Protein AF-A0A6L5HL40-F1 (afdb_monomer_lite)

Secondary structure (DSSP, 8-state):
-------HHHHHHHHHHHHHHHTT-HHHHHHHHHHHHHHHHHGGG-TTS--

Foldseek 3Di:
DDADDDDPVNVVVLVVVLVVVCVPPNPVSVVVNVVVVVVRVCCVVPVPPDD

Sequence (51 aa):
MQAVRWTDEATTDLVEIIDYIEQRNPLAAEALHAVILRTVEGLPSAPYLFR

Structure (mmCIF, N/CA/C/O backbone):
data_AF-A0A6L5HL40-F1
#
_entry.id   AF-A0A6L5HL40-F1
#
loop_
_atom_site.group_PDB
_atom_site.id
_atom_site.type_symbol
_atom_site.label_atom_id
_atom_site.label_alt_id
_atom_site.label_comp_id
_atom_site.label_asym_id
_atom_site.label_entity_id
_atom_site.label_seq_id
_atom_site.pdbx_PDB_ins_code
_atom_site.Cartn_x
_atom_site.Cartn_y
_atom_site.Cartn_z
_atom_site.occupancy
_atom_site.B_iso_or_equiv
_atom_site.auth_seq_id
_atom_site.auth_comp_id
_atom_site.auth_asym_id
_atom_site.auth_atom_id
_atom_site.pdbx_PDB_model_num
ATOM 1 N N . MET A 1 1 ? 15.095 -8.792 -14.190 1.00 63.56 1 MET A N 1
ATOM 2 C CA . MET A 1 1 ? 13.970 -8.544 -13.264 1.00 63.56 1 MET A CA 1
ATOM 3 C C . MET A 1 1 ? 13.801 -7.045 -13.140 1.00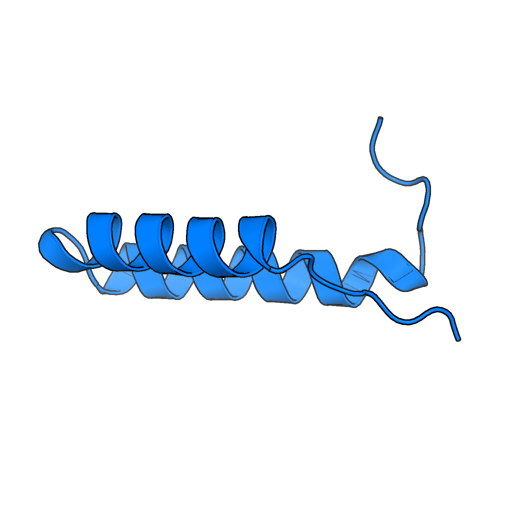 63.56 1 MET A C 1
ATOM 5 O O . MET A 1 1 ? 14.758 -6.390 -12.750 1.00 63.56 1 MET A O 1
ATOM 9 N N . GLN A 1 2 ? 12.651 -6.501 -13.534 1.00 78.75 2 GLN A N 1
ATOM 10 C CA . GLN A 1 2 ? 12.301 -5.124 -13.180 1.00 78.75 2 GLN A CA 1
ATOM 11 C C . GLN A 1 2 ? 11.843 -5.103 -11.719 1.00 78.75 2 GLN A C 1
ATOM 13 O O . GLN A 1 2 ? 11.209 -6.049 -11.262 1.00 78.75 2 GLN A O 1
ATOM 18 N N . ALA A 1 3 ? 12.204 -4.054 -10.987 1.00 85.75 3 ALA A N 1
ATOM 19 C CA . ALA A 1 3 ? 11.753 -3.840 -9.619 1.00 85.75 3 ALA A CA 1
ATOM 20 C C . ALA A 1 3 ? 10.731 -2.704 -9.620 1.00 85.75 3 ALA A C 1
ATOM 22 O O . ALA A 1 3 ? 10.960 -1.682 -10.271 1.00 85.75 3 ALA A O 1
ATOM 23 N N . VAL A 1 4 ? 9.627 -2.871 -8.891 1.00 92.31 4 VAL A N 1
ATOM 24 C CA . VAL A 1 4 ? 8.709 -1.758 -8.647 1.00 92.31 4 VAL A CA 1
ATOM 25 C C . VAL A 1 4 ? 9.361 -0.807 -7.652 1.00 92.31 4 VAL A C 1
ATOM 27 O O . VAL A 1 4 ? 9.948 -1.237 -6.659 1.00 92.31 4 VAL A O 1
ATOM 30 N N . ARG A 1 5 ? 9.269 0.492 -7.930 1.00 94.38 5 ARG A N 1
ATOM 31 C CA . ARG A 1 5 ? 9.628 1.545 -6.986 1.00 94.38 5 ARG A CA 1
ATOM 32 C C . ARG A 1 5 ? 8.412 2.408 -6.730 1.00 94.38 5 ARG A C 1
ATOM 34 O O . ARG A 1 5 ? 7.766 2.854 -7.674 1.00 94.38 5 ARG A O 1
ATOM 41 N N . TRP A 1 6 ? 8.149 2.634 -5.455 1.00 96.38 6 TRP A N 1
ATOM 42 C CA . TRP A 1 6 ? 7.175 3.606 -4.997 1.00 96.38 6 TRP A CA 1
ATOM 43 C C . TRP A 1 6 ? 7.831 4.981 -4.973 1.00 96.38 6 TRP A C 1
ATOM 45 O O . TRP A 1 6 ? 9.022 5.097 -4.675 1.00 96.38 6 TRP A O 1
ATOM 55 N N . THR A 1 7 ? 7.069 6.009 -5.322 1.00 98.12 7 THR A N 1
ATOM 56 C CA . THR A 1 7 ? 7.458 7.388 -5.029 1.00 98.12 7 THR A CA 1
ATOM 57 C C . THR A 1 7 ? 7.166 7.691 -3.560 1.00 98.12 7 THR A C 1
ATOM 59 O O . THR A 1 7 ? 6.380 6.989 -2.915 1.00 98.12 7 THR A O 1
ATOM 62 N N . ASP A 1 8 ? 7.782 8.746 -3.030 1.00 98.19 8 ASP A N 1
ATOM 63 C CA . ASP A 1 8 ? 7.507 9.205 -1.663 1.00 98.19 8 ASP A CA 1
ATOM 64 C C . ASP A 1 8 ? 6.027 9.598 -1.504 1.00 98.19 8 ASP A C 1
ATOM 66 O O . ASP A 1 8 ? 5.392 9.249 -0.511 1.00 98.19 8 ASP A O 1
ATOM 70 N N . GLU A 1 9 ? 5.459 10.239 -2.531 1.00 98.50 9 GLU A N 1
ATOM 71 C CA . GLU A 1 9 ? 4.035 10.588 -2.616 1.00 98.50 9 GLU A CA 1
ATOM 72 C C . GLU A 1 9 ? 3.152 9.336 -2.557 1.00 98.50 9 GLU A C 1
ATOM 74 O O . GLU A 1 9 ? 2.348 9.209 -1.646 1.00 98.50 9 GLU A O 1
ATOM 79 N N . ALA A 1 10 ? 3.392 8.334 -3.412 1.00 98.12 10 ALA A N 1
ATOM 80 C CA . ALA A 1 10 ? 2.591 7.108 -3.417 1.00 98.12 10 ALA A CA 1
ATOM 81 C C . ALA A 1 10 ? 2.707 6.304 -2.109 1.00 98.12 10 ALA A C 1
ATOM 83 O O . ALA A 1 10 ? 1.776 5.599 -1.721 1.00 98.12 10 ALA A O 1
ATOM 84 N N . THR A 1 11 ? 3.854 6.389 -1.430 1.00 97.81 11 THR A N 1
ATOM 85 C CA . THR A 1 11 ? 4.037 5.774 -0.109 1.00 97.81 11 THR A CA 1
ATOM 86 C C . THR A 1 11 ? 3.215 6.509 0.948 1.00 97.81 11 THR A C 1
ATOM 88 O O . THR A 1 11 ? 2.572 5.866 1.774 1.00 97.81 11 THR A O 1
ATOM 91 N N . THR A 1 12 ? 3.210 7.843 0.898 1.00 98.56 12 THR A N 1
ATOM 92 C CA . THR A 1 12 ? 2.418 8.697 1.795 1.00 98.56 12 THR A CA 1
ATOM 93 C C . THR A 1 12 ? 0.927 8.452 1.585 1.00 98.56 12 THR A C 1
ATOM 95 O O . THR A 1 12 ? 0.226 8.146 2.545 1.00 98.56 12 THR A O 1
ATOM 98 N N . ASP A 1 13 ? 0.472 8.454 0.332 1.00 98.56 13 ASP A N 1
ATOM 99 C CA . ASP A 1 13 ? -0.920 8.188 -0.035 1.00 98.56 13 ASP A CA 1
ATOM 100 C C . ASP A 1 13 ? -1.392 6.825 0.480 1.00 98.56 13 ASP A C 1
ATOM 102 O O . ASP A 1 13 ? -2.490 6.704 1.024 1.00 98.56 13 ASP A O 1
ATOM 106 N N . LEU A 1 14 ? -0.564 5.781 0.333 1.00 98.31 14 LEU A N 1
ATOM 107 C CA . LEU A 1 14 ? -0.906 4.447 0.819 1.00 98.31 14 LEU A CA 1
ATOM 108 C C . LEU A 1 14 ? -1.116 4.448 2.337 1.00 98.31 14 LEU A C 1
ATOM 110 O O . LEU A 1 14 ? -2.103 3.884 2.804 1.00 98.31 14 LEU A O 1
ATOM 114 N N . VAL A 1 15 ? -0.220 5.084 3.096 1.00 98.38 15 VAL A N 1
ATOM 115 C CA . VAL A 1 15 ? -0.352 5.192 4.556 1.00 98.38 15 VAL A CA 1
ATOM 116 C C . VAL A 1 15 ? -1.623 5.956 4.921 1.00 98.38 15 VAL A C 1
ATOM 118 O O . VAL A 1 15 ? -2.435 5.445 5.686 1.00 98.38 15 VAL A O 1
ATOM 121 N N . GLU A 1 16 ? -1.860 7.120 4.314 1.00 98.69 16 GLU A N 1
ATOM 122 C CA . GLU A 1 16 ? -3.033 7.948 4.615 1.00 98.69 16 GLU A CA 1
ATOM 123 C C . GLU A 1 16 ? -4.360 7.229 4.322 1.00 98.69 16 GLU A C 1
ATOM 125 O O . GLU A 1 16 ? -5.299 7.298 5.122 1.00 98.69 16 GLU A O 1
ATOM 130 N N . ILE A 1 17 ? -4.448 6.501 3.203 1.00 98.56 17 ILE A N 1
ATOM 131 C CA . ILE A 1 17 ? -5.641 5.724 2.837 1.00 98.56 17 ILE A CA 1
ATOM 132 C C . ILE A 1 17 ? -5.902 4.614 3.859 1.00 98.56 17 ILE A C 1
ATOM 134 O O . ILE A 1 17 ? -7.045 4.434 4.295 1.00 98.56 17 ILE A O 1
ATOM 138 N N . ILE A 1 18 ? -4.867 3.856 4.225 1.00 98.69 18 ILE A N 1
ATOM 139 C CA . ILE A 1 18 ? -4.996 2.735 5.160 1.00 98.69 18 ILE A CA 1
ATOM 140 C C . ILE A 1 18 ? -5.360 3.245 6.556 1.00 98.69 18 ILE A C 1
ATOM 142 O O . ILE A 1 18 ? -6.344 2.760 7.120 1.00 98.69 18 ILE A O 1
ATOM 146 N N . ASP A 1 19 ? -4.677 4.276 7.053 1.00 98.69 19 ASP A N 1
ATOM 147 C CA . ASP A 1 19 ? -4.947 4.892 8.357 1.00 98.69 19 ASP A CA 1
ATOM 148 C C . ASP A 1 19 ? -6.373 5.460 8.433 1.00 98.69 19 ASP A C 1
ATOM 150 O O . ASP A 1 19 ? -7.057 5.346 9.456 1.00 98.69 19 ASP A O 1
ATOM 154 N N . TYR A 1 20 ? -6.868 6.063 7.346 1.00 98.75 20 TYR A N 1
ATOM 155 C CA . TYR A 1 20 ? -8.236 6.577 7.292 1.00 98.75 20 TYR A CA 1
ATOM 156 C C . TYR A 1 20 ? -9.281 5.459 7.401 1.00 98.75 20 TYR A C 1
ATOM 158 O O . TYR A 1 20 ? -10.274 5.592 8.124 1.00 98.75 20 TYR A O 1
ATOM 166 N N . ILE A 1 21 ? -9.077 4.352 6.683 1.00 98.69 21 ILE A N 1
ATOM 167 C CA . ILE A 1 21 ? -10.006 3.215 6.705 1.00 98.69 21 ILE A CA 1
ATOM 168 C C . ILE A 1 21 ? -9.935 2.499 8.056 1.00 98.69 21 ILE A C 1
ATOM 170 O O . ILE A 1 21 ? -10.982 2.140 8.606 1.00 98.69 21 ILE A O 1
ATOM 174 N N . GLU A 1 22 ? -8.736 2.334 8.617 1.00 98.62 22 GLU A N 1
ATOM 175 C CA . GLU A 1 22 ? -8.502 1.636 9.883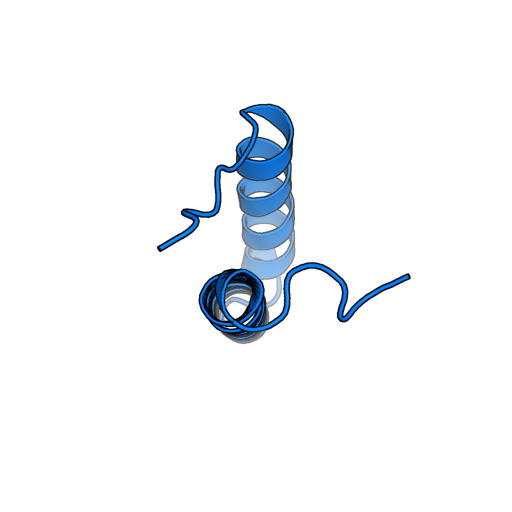 1.00 98.62 22 GLU A CA 1
ATOM 176 C C . GLU A 1 22 ? -9.299 2.257 11.037 1.00 98.62 22 GLU A C 1
ATOM 178 O O . GLU A 1 22 ? -9.907 1.525 11.821 1.00 98.62 22 GLU A O 1
ATOM 183 N N . GLN A 1 23 ? -9.416 3.590 11.075 1.00 98.62 23 GLN A N 1
ATOM 184 C CA . GLN A 1 23 ? -10.209 4.318 12.079 1.00 98.62 23 GLN A CA 1
ATOM 185 C C . GLN A 1 23 ? -11.667 3.849 12.185 1.00 98.62 23 GLN A C 1
ATOM 18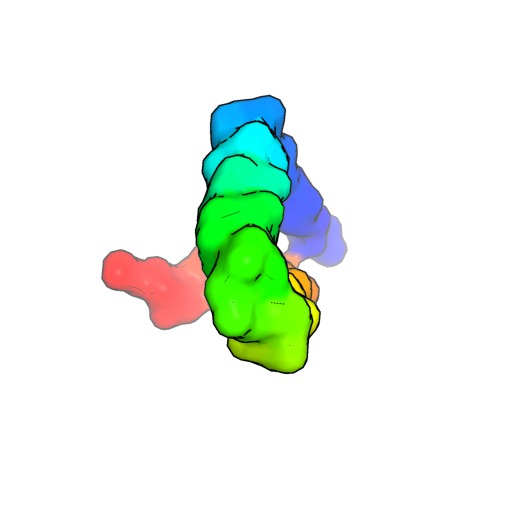7 O O . GLN A 1 23 ? -12.303 4.038 13.224 1.00 98.62 23 GLN A O 1
ATOM 192 N N . ARG A 1 24 ? -12.228 3.268 11.116 1.00 98.50 24 ARG A N 1
ATOM 193 C CA . ARG A 1 24 ? -13.603 2.746 11.106 1.00 98.50 24 ARG A CA 1
ATOM 194 C C . ARG A 1 24 ? -13.686 1.238 10.948 1.00 98.50 24 ARG A C 1
ATOM 196 O O . ARG A 1 24 ? -14.638 0.639 11.448 1.00 98.50 24 ARG A O 1
ATOM 203 N N . ASN A 1 25 ? -12.764 0.636 10.207 1.00 98.50 25 ASN A N 1
ATOM 204 C CA . ASN A 1 25 ? -12.784 -0.784 9.900 1.00 98.50 25 ASN A CA 1
ATOM 205 C C . ASN A 1 25 ? -11.358 -1.321 9.666 1.00 98.50 25 ASN A C 1
ATOM 207 O O . ASN A 1 25 ? -10.892 -1.351 8.523 1.00 98.50 25 ASN A O 1
ATOM 211 N N . PRO A 1 26 ? -10.692 -1.811 10.727 1.00 98.44 26 PRO A N 1
ATOM 212 C CA . PRO A 1 26 ? -9.339 -2.362 10.634 1.00 98.44 26 PRO A CA 1
ATOM 213 C C . PRO A 1 26 ? -9.225 -3.551 9.671 1.00 98.44 26 PRO A C 1
ATOM 215 O O . PRO A 1 26 ? -8.260 -3.654 8.923 1.00 98.44 26 PRO A O 1
ATOM 218 N N . LEU A 1 27 ? -10.247 -4.413 9.616 1.00 98.62 27 LEU A N 1
ATOM 219 C CA . LEU A 1 27 ? -10.251 -5.571 8.713 1.00 98.62 27 LEU A CA 1
ATOM 220 C C . LEU A 1 27 ? -10.300 -5.146 7.240 1.00 98.62 27 LEU A C 1
ATOM 222 O O . LEU A 1 27 ? -9.674 -5.774 6.389 1.00 98.62 27 LEU A O 1
ATOM 226 N N . ALA A 1 28 ? -11.037 -4.078 6.924 1.00 98.50 28 ALA A N 1
ATOM 227 C CA . ALA A 1 28 ? -11.071 -3.537 5.567 1.00 98.50 28 ALA A CA 1
ATOM 228 C C . ALA A 1 28 ? -9.741 -2.875 5.180 1.00 98.50 28 ALA A C 1
ATOM 230 O O . ALA A 1 28 ? -9.317 -3.012 4.033 1.00 98.50 28 ALA A O 1
ATOM 231 N N . ALA A 1 29 ? -9.083 -2.195 6.123 1.00 98.75 29 ALA A N 1
ATOM 232 C CA . ALA A 1 29 ? -7.772 -1.589 5.910 1.00 98.75 29 ALA A CA 1
ATOM 233 C C . ALA A 1 29 ? -6.714 -2.662 5.600 1.00 98.75 29 ALA A C 1
ATOM 235 O O . ALA A 1 29 ? -6.042 -2.594 4.571 1.00 98.75 29 ALA A O 1
ATOM 236 N N . GLU A 1 30 ? -6.650 -3.717 6.416 1.00 98.62 30 GLU A N 1
ATOM 237 C CA . GLU A 1 30 ? -5.755 -4.857 6.191 1.00 98.62 30 GLU A CA 1
ATOM 238 C C . GLU A 1 30 ? -6.015 -5.526 4.832 1.00 98.62 30 GLU A C 1
ATOM 240 O O . GLU A 1 30 ? -5.083 -5.761 4.055 1.00 98.62 30 GLU A O 1
ATOM 245 N N . ALA A 1 31 ? -7.286 -5.783 4.506 1.00 98.62 31 ALA A N 1
ATOM 246 C CA . ALA A 1 31 ? -7.662 -6.410 3.244 1.00 98.62 31 ALA A CA 1
ATOM 247 C C . ALA A 1 31 ? -7.252 -5.562 2.028 1.00 98.62 31 ALA A C 1
ATOM 249 O O . ALA A 1 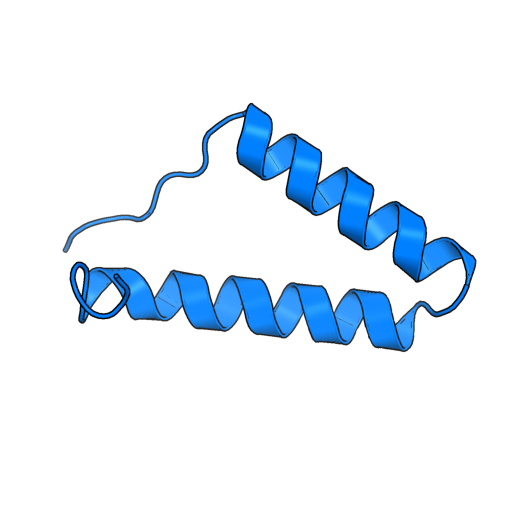31 ? -6.713 -6.100 1.057 1.00 98.62 31 ALA A O 1
ATOM 250 N N . LEU A 1 32 ? -7.474 -4.244 2.075 1.00 98.56 32 LEU A N 1
ATOM 251 C CA . LEU A 1 32 ? -7.082 -3.339 0.995 1.00 98.56 32 LEU A CA 1
ATOM 252 C C . LEU A 1 32 ? -5.560 -3.290 0.831 1.00 98.56 32 LEU A C 1
ATOM 254 O O . LEU A 1 32 ? -5.065 -3.417 -0.292 1.00 98.56 32 LEU A O 1
ATOM 258 N N . HIS A 1 33 ? -4.824 -3.159 1.935 1.00 98.38 33 HIS A N 1
ATOM 259 C CA . HIS A 1 33 ? -3.365 -3.134 1.917 1.00 98.38 33 HIS A CA 1
ATOM 260 C C . HIS A 1 33 ? -2.794 -4.405 1.268 1.00 98.38 33 HIS A C 1
ATOM 262 O O . HIS A 1 33 ? -1.978 -4.325 0.346 1.00 98.38 33 HIS A O 1
ATOM 268 N N . ALA A 1 34 ? -3.296 -5.580 1.662 1.00 98.31 34 ALA A N 1
ATOM 269 C CA . ALA A 1 34 ? -2.878 -6.858 1.089 1.00 98.31 34 ALA A CA 1
ATOM 270 C C . ALA A 1 34 ? -3.173 -6.963 -0.420 1.00 98.31 34 ALA A C 1
ATOM 272 O O . ALA A 1 34 ? -2.345 -7.465 -1.185 1.00 98.31 34 ALA A O 1
ATOM 273 N N . VAL A 1 35 ? -4.335 -6.474 -0.872 1.00 98.12 35 VAL A N 1
ATOM 274 C CA . VAL A 1 35 ? -4.700 -6.464 -2.299 1.00 98.12 35 VAL A CA 1
ATOM 275 C C . VAL A 1 35 ? -3.764 -5.566 -3.109 1.00 98.12 35 VAL A C 1
ATOM 277 O O . VAL A 1 35 ? -3.322 -5.969 -4.190 1.00 98.12 35 VAL A O 1
ATOM 280 N N . ILE A 1 36 ? -3.430 -4.380 -2.597 1.00 97.38 36 ILE A N 1
ATOM 281 C CA . ILE A 1 36 ? -2.514 -3.445 -3.263 1.00 97.38 36 ILE A CA 1
ATOM 282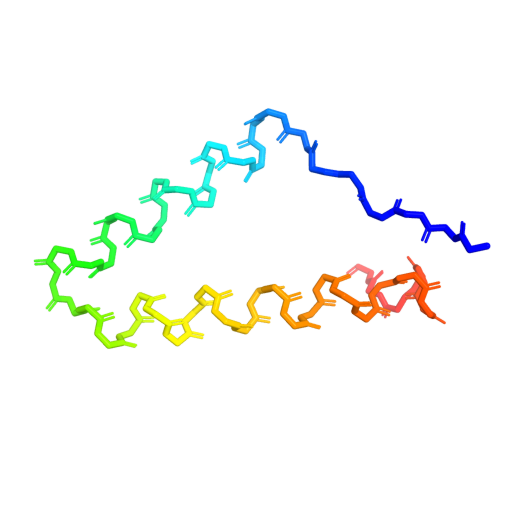 C C . ILE A 1 36 ? -1.122 -4.071 -3.398 1.00 97.38 36 ILE A C 1
ATOM 284 O O . ILE A 1 36 ? -0.594 -4.133 -4.511 1.00 97.38 36 ILE A O 1
ATOM 288 N N . LEU A 1 37 ? -0.557 -4.604 -2.308 1.00 95.94 37 LEU A N 1
ATOM 289 C CA . LEU A 1 37 ? 0.773 -5.225 -2.331 1.00 95.94 37 LEU A CA 1
ATOM 290 C C . LEU A 1 37 ? 0.839 -6.399 -3.310 1.00 95.94 37 LEU A C 1
ATOM 292 O O . LEU A 1 37 ? 1.723 -6.437 -4.165 1.00 95.94 37 LEU A O 1
ATOM 296 N N . ARG A 1 38 ? -0.147 -7.301 -3.266 1.00 94.62 38 ARG A N 1
ATOM 297 C CA . ARG A 1 38 ? -0.211 -8.447 -4.182 1.00 94.62 38 ARG A CA 1
ATOM 298 C C . ARG A 1 38 ? -0.313 -8.022 -5.647 1.00 94.62 38 ARG A C 1
ATOM 300 O O . ARG A 1 38 ? 0.249 -8.672 -6.527 1.00 94.62 38 ARG A O 1
ATOM 307 N N . THR A 1 39 ? -1.040 -6.943 -5.923 1.00 93.38 39 THR A N 1
ATOM 308 C CA . THR A 1 39 ? -1.154 -6.397 -7.281 1.00 93.38 39 THR A CA 1
ATOM 309 C C . THR A 1 39 ? 0.192 -5.848 -7.748 1.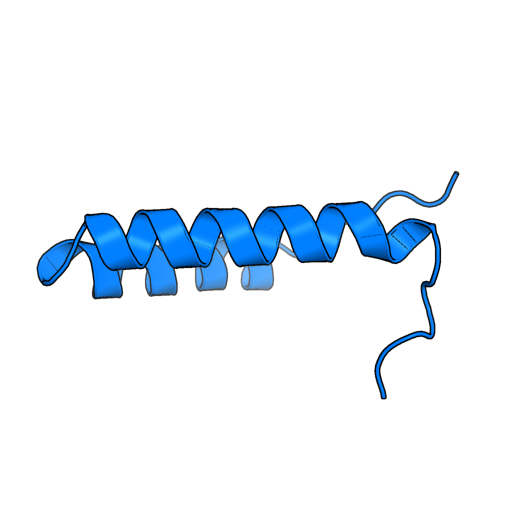00 93.38 39 THR A C 1
ATOM 311 O O . THR A 1 39 ? 0.629 -6.144 -8.861 1.00 93.38 39 THR A O 1
ATOM 314 N N . VAL A 1 40 ? 0.882 -5.108 -6.879 1.00 93.75 40 VAL A N 1
ATOM 315 C CA . VAL A 1 40 ? 2.189 -4.507 -7.162 1.00 93.75 40 VAL A CA 1
ATOM 316 C C . VAL A 1 40 ? 3.275 -5.561 -7.385 1.00 93.75 40 VAL A C 1
ATOM 318 O O . VAL A 1 40 ? 4.054 -5.436 -8.331 1.00 93.75 40 VAL A O 1
ATOM 321 N N . GLU A 1 41 ? 3.287 -6.637 -6.597 1.00 90.50 41 GLU A N 1
ATOM 322 C CA . GLU A 1 41 ? 4.189 -7.785 -6.783 1.00 90.50 41 GLU A CA 1
ATOM 323 C C . GLU A 1 41 ? 4.055 -8.433 -8.171 1.00 90.50 41 GLU A C 1
ATOM 325 O O . GLU A 1 41 ? 5.035 -8.946 -8.716 1.00 90.50 41 GLU A O 1
ATOM 330 N N . GLY A 1 42 ? 2.861 -8.383 -8.772 1.00 89.56 42 GLY A N 1
ATOM 331 C CA . GLY A 1 42 ? 2.597 -8.917 -10.109 1.00 89.56 42 GLY A CA 1
ATOM 332 C C . GLY A 1 42 ? 3.083 -8.028 -11.259 1.00 89.56 42 GLY A C 1
ATOM 333 O O . GLY A 1 42 ? 3.355 -8.542 -12.349 1.00 89.56 42 GLY A O 1
ATOM 334 N N . LEU A 1 43 ? 3.239 -6.717 -11.043 1.00 90.81 43 LEU A N 1
ATOM 335 C CA . LEU A 1 43 ? 3.536 -5.747 -12.108 1.00 90.81 43 LEU A CA 1
ATOM 336 C C . LEU A 1 43 ? 4.815 -6.041 -12.904 1.00 90.81 43 LEU A C 1
ATOM 338 O O . LEU A 1 43 ? 4.764 -5.930 -14.129 1.00 90.81 43 LEU A O 1
ATOM 342 N N . PRO A 1 44 ? 5.942 -6.472 -12.301 1.00 91.94 44 PRO A N 1
ATOM 343 C CA . PRO A 1 44 ? 7.143 -6.799 -13.067 1.00 91.94 44 PRO A CA 1
ATOM 344 C C . PRO A 1 44 ? 6.944 -7.888 -14.126 1.00 91.94 44 PRO A C 1
ATOM 346 O O . PRO A 1 44 ? 7.699 -7.936 -15.095 1.00 91.94 44 PRO A O 1
ATOM 349 N N . SER A 1 45 ? 5.959 -8.775 -13.940 1.00 91.56 45 SER A N 1
ATOM 350 C CA . SER A 1 45 ? 5.646 -9.839 -14.901 1.00 91.56 45 SER A CA 1
ATOM 351 C C . SER A 1 45 ? 4.813 -9.353 -16.093 1.00 91.56 45 SER A C 1
ATOM 353 O O . SER A 1 45 ? 4.841 -9.979 -17.152 1.00 91.56 45 SER A O 1
ATOM 355 N N . ALA A 1 46 ? 4.105 -8.229 -15.942 1.00 88.94 46 ALA A N 1
ATOM 356 C CA . ALA A 1 46 ? 3.240 -7.651 -16.964 1.00 88.94 46 ALA A CA 1
ATOM 357 C C . ALA A 1 46 ? 3.168 -6.110 -16.826 1.00 88.94 46 ALA A C 1
ATOM 359 O O . ALA A 1 46 ? 2.114 -5.562 -16.505 1.00 88.94 46 ALA A O 1
ATOM 360 N N . PRO A 1 47 ? 4.270 -5.379 -17.089 1.00 86.88 47 PRO A N 1
ATOM 361 C CA . PRO A 1 47 ? 4.374 -3.940 -16.805 1.00 86.88 47 PRO A CA 1
ATOM 362 C C . PRO A 1 47 ? 3.427 -3.057 -17.635 1.00 86.88 47 PRO A C 1
ATOM 364 O O . PRO A 1 47 ? 3.225 -1.894 -17.306 1.00 86.88 47 PRO A O 1
ATOM 367 N N . TYR A 1 48 ? 2.830 -3.607 -18.695 1.00 88.94 48 TYR A N 1
ATOM 368 C CA . TYR A 1 48 ? 1.874 -2.927 -19.575 1.00 88.94 48 TYR A CA 1
ATOM 369 C C . TYR A 1 48 ? 0.454 -3.510 -19.473 1.00 88.94 48 TYR A C 1
ATOM 371 O O . TYR A 1 48 ? -0.337 -3.371 -20.405 1.00 88.94 48 TYR A O 1
ATOM 379 N N . LEU A 1 49 ? 0.144 -4.219 -18.379 1.00 87.88 49 LEU A N 1
ATOM 380 C CA . LEU A 1 49 ? -1.152 -4.876 -18.176 1.00 87.88 49 LEU A CA 1
ATOM 381 C C . LEU A 1 49 ? -2.315 -3.882 -18.053 1.00 87.88 49 LEU A C 1
ATOM 383 O O . LEU A 1 49 ? -3.428 -4.182 -18.478 1.00 87.88 49 LEU A O 1
ATOM 387 N N . PHE A 1 50 ? -2.056 -2.711 -17.477 1.00 83.00 50 PHE A N 1
ATOM 388 C CA . PHE A 1 50 ? -3.063 -1.695 -17.187 1.00 83.00 50 PHE A CA 1
ATOM 389 C C . PHE A 1 50 ? -2.885 -0.481 -18.115 1.00 83.00 50 PHE A C 1
ATOM 391 O O . PHE A 1 50 ? -1.759 -0.150 -18.492 1.00 83.00 50 PHE A O 1
ATOM 398 N N . ARG A 1 51 ? -4.001 0.145 -18.510 1.00 72.88 51 ARG A N 1
ATOM 399 C CA . ARG A 1 51 ? -4.075 1.344 -19.361 1.00 72.88 51 ARG A CA 1
ATOM 400 C C . ARG A 1 51 ? -4.815 2.456 -18.645 1.00 72.88 51 ARG A C 1
ATOM 402 O O . ARG A 1 51 ? -5.837 2.124 -18.007 1.00 72.88 51 ARG A O 1
#

pLDDT: mean 94.21, std 7.13, range [63.56, 98.75]

Radius of gyration: 12.63 Å; chains: 1; bounding box: 28×20×32 Å